Protein AF-A0AAD8ER32-F1 (afdb_monomer_lite)

Sequence (148 aa):
MAEGIVSYVDNDVSPAQLSLEFRVFLVSAQTGKHTQESRTLQFWFTSSTSDTENATVAQEFFRELVSPQDFPRDYVGFIKKVMKLLQHGFKGIRKVEVTLTQLEESQVPPPTRPYNFFFFSYGEANKKLQGHILSQKRKSENNGSSTR

Radius of gyration: 18.58 Å; chains: 1; bounding box: 39×63×42 Å

pLDDT: mean 73.71, std 20.93, range [35.03, 96.38]

Secondary structure (DSSP, 8-state):
-------------PPPSEEEEEEEEEE-TTT--EEEEEEEEEEEE-TTS-HHHHHHHHHHHHHHHT-GGG--SSHHHHHHHHHHHHHHT-TTEEEEEEEEEEPP--SSPPPSSTT---EE--STTHHHHHHHHHHHHHHHHHTS----

Foldseek 3Di:
DDDDPPDPPPPPPDFFPFKWKWKDWAQDPVPRAIWIKIKMKGFDFDPPDDLVRVVVLVVVLVCQLLPPVQHDNDDVSSVVSNVCCCVPPRVRTPDIDMDMGIDPRPPDDDPPDPRDIDTDGDDPSVVVVVVVVVVVVVVVVVVPPDDD

Structure (mmCIF, N/CA/C/O backbone):
data_AF-A0AAD8ER32-F1
#
_entry.id   AF-A0AAD8ER32-F1
#
loop_
_atom_site.group_PDB
_atom_site.id
_atom_site.type_symbol
_atom_site.label_atom_id
_atom_site.label_alt_id
_atom_site.label_comp_id
_atom_site.label_asym_id
_atom_site.label_entity_id
_atom_site.label_seq_id
_atom_site.pdbx_PDB_ins_code
_atom_site.Cartn_x
_atom_site.Cartn_y
_atom_site.Cartn_z
_atom_site.occupancy
_atom_site.B_iso_or_equiv
_atom_site.auth_seq_id
_atom_site.auth_comp_id
_atom_site.auth_asym_id
_atom_site.auth_atom_id
_atom_site.pdbx_PDB_model_num
ATOM 1 N N . MET A 1 1 ? 7.563 -28.988 22.911 1.00 43.41 1 MET A N 1
ATOM 2 C CA . MET A 1 1 ? 8.170 -28.801 21.578 1.00 43.41 1 MET A CA 1
ATOM 3 C C . MET A 1 1 ? 7.696 -27.448 21.083 1.00 43.41 1 MET A C 1
ATOM 5 O O . MET A 1 1 ? 6.492 -27.264 20.998 1.00 43.41 1 MET A O 1
ATOM 9 N N . ALA A 1 2 ? 8.594 -26.476 20.924 1.00 42.34 2 ALA A N 1
ATOM 10 C CA . ALA A 1 2 ? 8.244 -25.161 20.394 1.00 42.34 2 ALA A CA 1
ATOM 11 C C . ALA A 1 2 ? 8.316 -25.236 18.866 1.00 42.34 2 ALA A C 1
ATOM 13 O O . ALA A 1 2 ? 9.362 -25.604 18.332 1.00 42.34 2 ALA A O 1
ATOM 14 N N . GLU A 1 3 ? 7.212 -24.947 18.180 1.00 44.38 3 GLU A N 1
ATOM 15 C CA . GLU A 1 3 ? 7.235 -24.788 16.730 1.00 44.38 3 GLU A CA 1
ATOM 16 C C . GLU A 1 3 ? 8.048 -23.536 16.404 1.00 44.38 3 GLU A C 1
ATOM 18 O O . GLU A 1 3 ? 7.707 -22.423 16.807 1.00 44.38 3 GLU A O 1
ATOM 23 N N . GLY A 1 4 ? 9.189 -23.740 15.746 1.00 45.72 4 GLY A N 1
ATOM 24 C CA . GLY A 1 4 ? 10.018 -22.652 15.261 1.00 45.72 4 GLY A CA 1
ATOM 25 C C . GLY A 1 4 ? 9.227 -21.846 14.241 1.00 45.72 4 GLY A C 1
ATOM 26 O O . GLY A 1 4 ? 8.785 -22.385 13.229 1.00 45.72 4 GLY A O 1
ATOM 27 N N . ILE A 1 5 ? 9.058 -20.552 14.507 1.00 51.09 5 ILE A N 1
ATOM 28 C CA . ILE A 1 5 ? 8.581 -19.605 13.505 1.00 51.09 5 ILE A CA 1
ATOM 29 C C . ILE A 1 5 ? 9.615 -19.614 12.379 1.00 51.09 5 ILE A C 1
ATOM 31 O O . ILE A 1 5 ? 10.721 -19.100 12.537 1.00 51.09 5 ILE A O 1
ATOM 35 N N . VAL A 1 6 ? 9.275 -20.242 11.255 1.00 45.28 6 VAL A N 1
ATOM 36 C CA . VAL A 1 6 ? 10.074 -20.162 10.034 1.00 45.28 6 VAL A CA 1
ATOM 37 C C . VAL A 1 6 ? 9.856 -18.767 9.460 1.00 45.28 6 VAL A C 1
ATOM 39 O O . VAL A 1 6 ? 8.897 -18.522 8.729 1.00 45.28 6 VAL A O 1
ATOM 42 N N . SER A 1 7 ? 10.724 -17.825 9.820 1.00 52.62 7 SER A N 1
ATOM 43 C CA . SER A 1 7 ? 10.846 -16.582 9.072 1.00 52.62 7 SER A CA 1
ATOM 44 C C . SER A 1 7 ? 11.479 -16.918 7.722 1.00 52.62 7 SER A C 1
ATOM 46 O O . SER A 1 7 ? 12.648 -17.287 7.631 1.00 52.62 7 SER A O 1
ATOM 48 N N . TYR A 1 8 ? 10.696 -16.818 6.649 1.00 47.97 8 TYR A N 1
ATOM 49 C CA . TYR A 1 8 ? 11.251 -16.774 5.300 1.00 47.97 8 TYR A CA 1
ATOM 50 C C . TYR A 1 8 ? 11.986 -15.441 5.147 1.00 47.97 8 TYR A C 1
ATOM 52 O O . TYR A 1 8 ? 11.401 -14.428 4.769 1.00 47.97 8 TYR A O 1
ATOM 60 N N . VAL A 1 9 ? 13.268 -15.431 5.504 1.00 54.72 9 VAL A N 1
ATOM 61 C CA . VAL A 1 9 ? 14.184 -14.352 5.137 1.00 54.72 9 VAL A CA 1
ATOM 62 C C . VAL A 1 9 ? 14.448 -14.483 3.645 1.00 54.72 9 VAL A C 1
ATOM 64 O O . VAL A 1 9 ? 15.223 -15.323 3.190 1.00 54.72 9 VAL A O 1
ATOM 67 N N . ASP A 1 10 ? 13.725 -13.680 2.875 1.00 61.56 10 ASP A N 1
ATOM 68 C CA . ASP A 1 10 ? 14.050 -13.403 1.487 1.00 61.56 10 ASP A CA 1
ATOM 69 C C . ASP A 1 10 ? 15.497 -12.885 1.434 1.00 61.56 10 ASP A C 1
ATOM 71 O O . ASP A 1 10 ? 15.809 -11.844 2.007 1.00 61.56 10 ASP A O 1
ATOM 75 N N . ASN A 1 11 ? 16.399 -13.647 0.806 1.00 58.72 11 ASN A N 1
ATOM 76 C CA . ASN A 1 11 ? 17.830 -13.319 0.712 1.00 58.72 11 ASN A CA 1
ATOM 77 C C . ASN A 1 11 ? 18.105 -12.153 -0.261 1.00 58.72 11 ASN A C 1
ATOM 79 O O . ASN A 1 11 ? 19.262 -11.856 -0.558 1.00 58.72 11 ASN A O 1
ATOM 83 N N . ASP A 1 12 ? 17.064 -11.498 -0.781 1.00 65.94 12 ASP A N 1
ATOM 84 C CA . ASP A 1 12 ? 17.186 -10.262 -1.539 1.00 65.94 12 ASP A CA 1
ATOM 85 C C . ASP A 1 12 ? 17.545 -9.109 -0.587 1.00 65.94 12 ASP A C 1
ATOM 87 O O . ASP A 1 12 ? 16.690 -8.419 -0.036 1.00 65.94 12 ASP A O 1
ATOM 91 N N . VAL A 1 13 ? 18.851 -8.922 -0.381 1.00 75.25 13 VAL A N 1
ATOM 92 C CA . VAL A 1 13 ? 19.430 -7.857 0.458 1.00 75.25 13 VAL A CA 1
ATOM 93 C C . VAL A 1 13 ? 19.336 -6.479 -0.223 1.00 75.25 13 VAL A C 1
ATOM 95 O O . VAL A 1 13 ? 19.842 -5.488 0.304 1.00 75.25 13 VAL A O 1
ATOM 98 N N . SER A 1 14 ? 18.735 -6.381 -1.417 1.00 86.06 14 SER A N 1
ATOM 99 C CA . SER A 1 14 ? 18.610 -5.093 -2.098 1.00 86.06 14 SER A CA 1
ATOM 100 C C . SER A 1 14 ? 17.652 -4.166 -1.336 1.00 86.06 14 SER A C 1
ATOM 102 O O . SER A 1 14 ? 16.608 -4.610 -0.851 1.00 86.06 14 SER A O 1
ATOM 104 N N . PRO A 1 15 ? 17.978 -2.867 -1.200 1.00 89.25 15 PRO A N 1
ATOM 105 C CA . PRO A 1 15 ? 17.070 -1.920 -0.571 1.00 89.25 15 PRO A CA 1
ATOM 106 C C . PRO A 1 15 ? 15.801 -1.765 -1.413 1.00 89.25 15 PRO A C 1
ATOM 108 O O . PRO A 1 15 ? 15.846 -1.834 -2.645 1.00 89.25 15 PRO A O 1
ATOM 111 N N . ALA A 1 16 ? 14.677 -1.499 -0.748 1.00 92.88 16 ALA A N 1
ATOM 112 C CA . ALA A 1 16 ? 13.454 -1.108 -1.433 1.00 92.88 16 ALA A CA 1
ATOM 113 C C . ALA A 1 16 ? 13.719 0.106 -2.333 1.00 92.88 16 ALA A C 1
ATOM 115 O O . ALA A 1 16 ? 14.349 1.081 -1.919 1.00 92.88 16 ALA A O 1
ATOM 116 N N . GLN A 1 17 ? 13.213 0.059 -3.561 1.00 92.81 17 GLN A N 1
ATOM 117 C CA . GLN A 1 17 ? 13.394 1.132 -4.540 1.00 92.81 17 GLN A CA 1
ATOM 118 C C . GLN A 1 17 ? 12.412 2.286 -4.306 1.00 92.81 17 GLN A C 1
ATOM 120 O O . GLN A 1 17 ? 12.691 3.426 -4.672 1.00 92.81 17 GLN A O 1
ATOM 125 N N . LEU A 1 18 ? 11.257 2.002 -3.697 1.00 92.81 18 LEU A N 1
ATOM 126 C CA . LEU A 1 18 ? 10.240 2.997 -3.367 1.00 92.81 18 LEU A CA 1
ATOM 127 C C . LEU A 1 18 ? 9.543 2.627 -2.054 1.00 92.81 18 LEU A C 1
ATOM 129 O O . LEU A 1 18 ? 9.339 1.450 -1.770 1.00 92.81 18 LEU A O 1
ATOM 133 N N . SER A 1 19 ? 9.168 3.634 -1.264 1.00 93.88 19 SER A N 1
ATOM 134 C CA . SER A 1 19 ? 8.404 3.471 -0.024 1.00 93.88 19 SER A CA 1
ATOM 135 C C . SER A 1 19 ? 7.197 4.410 -0.007 1.00 93.88 19 SER A C 1
ATOM 137 O O . SER A 1 19 ? 7.303 5.575 -0.399 1.00 93.88 19 SER A O 1
ATOM 139 N N . LEU A 1 20 ? 6.047 3.911 0.442 1.00 92.06 20 LEU A N 1
ATOM 140 C CA . LEU A 1 20 ? 4.832 4.685 0.692 1.00 92.06 20 LEU A CA 1
ATOM 141 C C . LEU A 1 20 ? 4.365 4.437 2.120 1.00 92.06 20 LEU A C 1
ATOM 143 O O . LEU A 1 20 ? 4.270 3.291 2.544 1.00 92.06 20 LEU A O 1
ATOM 147 N N . GLU A 1 21 ? 4.009 5.496 2.837 1.00 91.44 21 GLU A N 1
ATOM 148 C CA . GLU A 1 21 ? 3.402 5.396 4.159 1.00 91.44 21 GLU A CA 1
ATOM 149 C C . GLU A 1 21 ? 2.035 6.089 4.168 1.00 91.44 21 GLU A C 1
ATOM 151 O O . GLU A 1 21 ? 1.798 7.112 3.516 1.00 91.44 21 GLU A O 1
ATOM 156 N N . PHE A 1 22 ? 1.089 5.505 4.892 1.00 89.56 22 PHE A N 1
ATOM 157 C CA . PHE A 1 22 ? -0.213 6.109 5.120 1.00 89.56 22 PHE A CA 1
ATOM 158 C C . PHE A 1 22 ? -0.774 5.682 6.467 1.00 89.56 22 PHE A C 1
ATOM 160 O O . PHE A 1 22 ? -0.406 4.643 7.013 1.00 89.56 22 PHE A O 1
ATOM 167 N N . ARG A 1 23 ? -1.686 6.493 7.005 1.00 89.06 23 ARG A N 1
ATOM 168 C CA . ARG A 1 23 ? -2.313 6.226 8.299 1.00 89.06 23 ARG A CA 1
ATOM 169 C C . ARG A 1 23 ? -3.768 5.833 8.144 1.00 89.06 23 ARG A C 1
ATOM 171 O O . ARG A 1 23 ? -4.480 6.367 7.292 1.00 89.06 23 ARG A O 1
ATOM 178 N N . VAL A 1 24 ? -4.207 4.934 9.013 1.00 86.00 24 VAL A N 1
ATOM 179 C CA . VAL A 1 24 ? -5.603 4.519 9.139 1.00 86.00 24 VAL A CA 1
ATOM 180 C C . VAL A 1 24 ? -6.069 4.646 10.582 1.00 86.00 24 VAL A C 1
ATOM 182 O O . VAL A 1 24 ? -5.266 4.629 11.514 1.00 86.00 24 VAL A O 1
ATOM 185 N N . PHE A 1 25 ? -7.382 4.770 10.758 1.00 84.56 25 PHE A N 1
ATOM 186 C CA . PHE A 1 25 ? -8.027 4.696 12.062 1.00 84.56 25 PHE A CA 1
ATOM 187 C C . PHE A 1 25 ? -8.704 3.336 12.189 1.00 84.56 25 PHE A C 1
ATOM 189 O O . PHE A 1 25 ? -9.535 2.973 11.356 1.00 84.56 25 PHE A O 1
ATOM 196 N N . LEU A 1 26 ? -8.357 2.595 13.232 1.00 81.81 26 LEU A N 1
ATOM 197 C CA . LEU A 1 26 ? -8.993 1.335 13.582 1.00 81.81 26 LEU A CA 1
ATOM 198 C C . LEU A 1 26 ? -10.014 1.593 14.683 1.00 81.81 26 LEU A C 1
ATOM 200 O O . LEU A 1 26 ? -9.743 2.334 15.628 1.00 81.81 26 LEU A O 1
ATOM 204 N N . VAL A 1 27 ? -11.179 0.964 14.562 1.00 81.25 27 VAL A N 1
ATOM 205 C CA . VAL A 1 27 ? -12.218 0.982 15.593 1.00 81.25 27 VAL A CA 1
ATOM 206 C C . VAL A 1 27 ? -12.302 -0.413 16.182 1.00 81.25 27 VAL A C 1
ATOM 208 O O . VAL A 1 27 ? -12.582 -1.377 15.469 1.00 81.25 27 VAL A O 1
ATOM 211 N N . SER A 1 28 ? -12.054 -0.532 17.482 1.00 74.12 28 SER A N 1
ATOM 212 C CA . SER A 1 28 ? -12.239 -1.799 18.183 1.00 74.12 28 SER A CA 1
ATOM 213 C C . SER A 1 28 ? -13.717 -2.183 18.177 1.00 74.12 28 SER A C 1
ATOM 215 O O . SER A 1 28 ? -14.550 -1.454 18.712 1.00 74.12 28 SER A O 1
ATOM 217 N N . ALA A 1 29 ? -14.049 -3.353 17.631 1.00 74.69 29 ALA A N 1
ATOM 218 C CA . ALA A 1 29 ? -15.419 -3.868 17.664 1.00 74.69 29 ALA A CA 1
ATOM 219 C C . ALA A 1 29 ? -15.906 -4.173 19.095 1.00 74.69 29 ALA A C 1
ATOM 221 O O . ALA A 1 29 ? -17.104 -4.146 19.351 1.00 74.69 29 ALA A O 1
ATOM 222 N N . GLN A 1 30 ? -14.983 -4.454 20.024 1.00 77.75 30 GLN A N 1
ATOM 223 C CA . GLN A 1 30 ? -15.309 -4.802 21.411 1.00 77.75 30 GLN A CA 1
ATOM 224 C C . GLN A 1 30 ? -15.490 -3.568 22.299 1.00 77.75 30 GLN A C 1
ATOM 226 O O . GLN A 1 30 ? -16.336 -3.566 23.185 1.00 77.75 30 GLN A O 1
ATOM 231 N N . THR A 1 31 ? -14.677 -2.529 22.085 1.00 78.38 31 THR A N 1
ATOM 232 C CA . THR A 1 31 ? -14.604 -1.369 22.993 1.00 78.38 31 THR A CA 1
ATOM 233 C C . THR A 1 31 ? -15.038 -0.056 22.351 1.00 78.38 31 THR A C 1
ATOM 235 O O . THR A 1 31 ? -15.141 0.946 23.050 1.00 78.38 31 THR A O 1
ATOM 238 N N . GLY A 1 32 ? -15.232 -0.014 21.030 1.00 74.25 32 GLY A N 1
ATOM 239 C CA . GLY A 1 32 ? -15.489 1.217 20.276 1.00 74.25 32 GLY A CA 1
ATOM 240 C C . GLY A 1 32 ? -14.307 2.193 20.244 1.00 74.25 32 GLY A C 1
ATOM 241 O O . GLY A 1 32 ? -14.408 3.256 19.639 1.00 74.25 32 GLY A O 1
ATOM 242 N N . LYS A 1 33 ? -13.179 1.855 20.885 1.00 76.44 33 LYS A N 1
ATOM 243 C CA . LYS A 1 33 ? -12.002 2.722 20.957 1.00 76.44 33 LYS A CA 1
ATOM 244 C C . LYS A 1 33 ? -11.360 2.892 19.587 1.00 76.44 33 LYS A C 1
ATOM 246 O O . LYS A 1 33 ? -11.214 1.924 18.835 1.00 76.44 33 LYS A O 1
ATOM 251 N N . HIS A 1 34 ? -10.937 4.121 19.315 1.00 77.12 34 HIS A N 1
ATOM 252 C CA . HIS A 1 34 ? -10.206 4.486 18.113 1.00 77.12 34 HIS A CA 1
ATOM 253 C C . HIS A 1 34 ? -8.702 4.391 18.367 1.00 77.12 34 HIS A C 1
ATOM 255 O O . HIS A 1 34 ? -8.193 4.962 19.326 1.00 77.12 34 HIS A O 1
ATOM 261 N N . THR A 1 35 ? -7.984 3.708 17.484 1.00 82.12 35 THR A N 1
ATOM 262 C CA . THR A 1 35 ? -6.515 3.684 17.472 1.00 82.12 35 THR A CA 1
ATOM 263 C C . THR A 1 35 ? -6.018 4.097 16.096 1.00 82.12 35 THR A C 1
ATOM 265 O O . THR A 1 35 ? -6.716 3.904 15.098 1.00 82.12 35 THR A O 1
ATOM 268 N N . GLN A 1 36 ? -4.846 4.723 16.033 1.00 85.56 36 GLN A N 1
ATOM 269 C CA . GLN A 1 36 ? -4.197 5.009 14.758 1.00 85.56 36 GLN A CA 1
ATOM 270 C C . GLN A 1 36 ? -3.235 3.878 14.415 1.00 85.56 36 GLN A C 1
ATOM 272 O O . GLN A 1 36 ? -2.638 3.263 15.292 1.00 85.56 36 GLN A O 1
ATOM 277 N N . GLU A 1 37 ? -3.056 3.628 13.130 1.00 89.25 37 GLU A N 1
ATOM 278 C CA . GLU A 1 37 ? -2.066 2.688 12.627 1.00 89.25 37 GLU A CA 1
ATOM 279 C C . GLU A 1 37 ? -1.351 3.307 11.432 1.00 89.25 37 GLU A C 1
ATOM 281 O O . GLU A 1 37 ? -1.994 3.847 10.527 1.00 89.25 37 GLU A O 1
ATOM 286 N N . SER A 1 38 ? -0.023 3.223 11.437 1.00 91.56 38 SER A N 1
ATOM 287 C CA . SER A 1 38 ? 0.808 3.507 10.274 1.00 91.56 38 SER A CA 1
ATOM 288 C C . SER A 1 38 ? 0.980 2.240 9.447 1.00 91.56 38 SER A C 1
ATOM 290 O O . SER A 1 38 ? 1.257 1.167 9.987 1.00 91.56 38 SER A O 1
ATOM 292 N N . ARG A 1 39 ? 0.818 2.366 8.133 1.00 94.38 39 ARG A N 1
ATOM 293 C CA . ARG A 1 39 ? 1.051 1.297 7.168 1.00 94.38 39 ARG A CA 1
ATOM 294 C C . ARG A 1 39 ? 2.112 1.742 6.184 1.00 94.38 39 ARG A C 1
ATOM 296 O O . ARG A 1 39 ? 1.916 2.733 5.481 1.00 94.38 39 ARG A O 1
ATOM 303 N N . THR A 1 40 ? 3.190 0.977 6.098 1.00 95.75 40 THR A N 1
ATOM 304 C CA . THR A 1 40 ? 4.289 1.218 5.165 1.00 95.75 40 THR A CA 1
ATOM 305 C C . THR A 1 40 ? 4.302 0.126 4.103 1.00 95.75 40 THR A C 1
ATOM 307 O O . THR A 1 40 ? 4.232 -1.060 4.420 1.00 95.75 40 THR A O 1
ATOM 310 N N . LEU A 1 41 ? 4.379 0.538 2.840 1.00 96.38 41 LEU A N 1
ATOM 311 C CA . LEU A 1 41 ? 4.534 -0.314 1.670 1.00 96.38 41 LEU A CA 1
ATOM 312 C C . LEU A 1 41 ? 5.895 -0.030 1.053 1.00 96.38 41 LEU A C 1
ATOM 314 O O . LEU A 1 41 ? 6.148 1.088 0.604 1.00 96.38 41 LEU A O 1
ATOM 318 N N . GLN A 1 42 ? 6.750 -1.037 1.005 1.00 96.31 42 GLN A N 1
ATOM 319 C CA . GLN A 1 42 ? 8.041 -0.955 0.338 1.00 96.31 42 GLN A CA 1
ATOM 320 C C . GLN A 1 42 ? 8.013 -1.792 -0.933 1.00 96.31 42 GLN A C 1
ATOM 322 O O . GLN A 1 42 ? 7.522 -2.917 -0.918 1.00 96.31 42 GLN A O 1
ATOM 327 N N . PHE A 1 43 ? 8.519 -1.239 -2.031 1.00 95.19 43 PHE A N 1
ATOM 328 C CA . PHE A 1 43 ? 8.422 -1.827 -3.360 1.00 95.19 43 PHE A CA 1
ATOM 329 C C . PHE A 1 43 ? 9.799 -2.161 -3.920 1.00 95.19 43 PHE A C 1
ATOM 331 O O . PHE A 1 43 ? 10.714 -1.332 -3.914 1.00 95.19 43 PHE A O 1
ATOM 338 N N . TRP A 1 44 ? 9.890 -3.355 -4.494 1.00 95.19 44 TRP A N 1
ATOM 339 C CA . TRP A 1 44 ? 10.972 -3.776 -5.368 1.00 95.19 44 TRP A CA 1
ATOM 340 C C . TRP A 1 44 ? 10.377 -4.091 -6.732 1.00 95.19 44 TRP A C 1
ATOM 342 O O . TRP A 1 44 ? 9.398 -4.834 -6.841 1.00 95.19 44 TRP A O 1
ATOM 352 N N . PHE A 1 45 ? 10.977 -3.541 -7.774 1.00 93.44 45 PHE A N 1
ATOM 353 C CA . PHE A 1 45 ? 10.523 -3.655 -9.149 1.00 93.44 45 PHE A CA 1
ATOM 354 C C . PHE A 1 45 ? 11.426 -4.587 -9.946 1.00 93.44 45 PHE A C 1
ATOM 356 O O . PHE A 1 45 ? 12.554 -4.905 -9.565 1.00 93.44 45 PHE A O 1
ATOM 363 N N . THR A 1 46 ? 10.920 -5.058 -11.075 1.00 90.50 46 THR A N 1
ATOM 364 C CA . THR A 1 46 ? 11.725 -5.785 -12.059 1.00 90.50 46 THR A CA 1
ATOM 365 C C . THR A 1 46 ? 12.826 -4.886 -12.634 1.00 90.50 46 THR A C 1
ATOM 367 O O . THR A 1 46 ? 12.628 -3.687 -12.778 1.00 90.50 46 THR A O 1
ATOM 370 N N . SER A 1 47 ? 13.977 -5.441 -13.022 1.00 82.12 47 SER A N 1
ATOM 371 C CA . SER A 1 47 ? 15.093 -4.664 -13.599 1.00 82.12 47 SER A CA 1
ATOM 372 C C . SER A 1 47 ? 14.788 -4.033 -14.966 1.00 82.12 47 SER A C 1
ATOM 374 O O . SER A 1 47 ? 15.575 -3.234 -15.464 1.00 82.12 47 SER A O 1
ATOM 376 N N . SER A 1 48 ? 13.660 -4.388 -15.582 1.00 80.50 48 SER A N 1
ATOM 377 C CA . SER A 1 48 ? 13.221 -3.907 -16.892 1.00 80.50 48 SER A CA 1
ATOM 378 C C . SER A 1 48 ? 12.459 -2.579 -16.865 1.00 80.50 48 SER A C 1
ATOM 380 O O . SER A 1 48 ? 12.056 -2.116 -17.927 1.00 80.50 48 SER A O 1
ATOM 382 N N . THR A 1 49 ? 12.213 -1.989 -15.693 1.00 82.88 49 THR A N 1
ATOM 383 C CA . THR A 1 49 ? 11.404 -0.770 -15.551 1.00 82.88 49 THR A CA 1
ATOM 384 C C . THR A 1 49 ? 12.244 0.422 -15.097 1.00 82.88 49 THR A C 1
ATOM 386 O O . THR A 1 49 ? 13.082 0.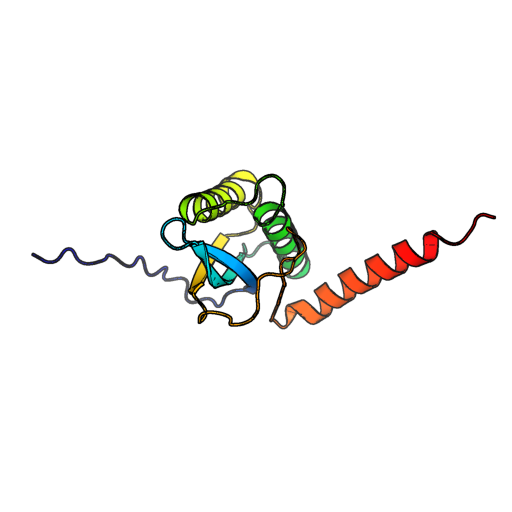322 -14.199 1.00 82.88 49 THR A O 1
ATOM 389 N N . SER A 1 50 ? 12.007 1.576 -15.717 1.00 88.69 50 SER A N 1
ATOM 390 C CA . SER A 1 50 ? 12.629 2.847 -15.338 1.00 88.69 50 SER A CA 1
ATOM 391 C C . SER A 1 50 ? 12.055 3.395 -14.028 1.00 88.69 50 SER A C 1
ATOM 393 O O . SER A 1 50 ? 10.925 3.090 -13.648 1.00 88.69 50 SER A O 1
ATOM 395 N N . ASP A 1 51 ? 12.785 4.292 -13.360 1.00 85.94 51 ASP A N 1
ATOM 396 C CA . ASP A 1 51 ? 12.315 4.939 -12.123 1.00 85.94 51 ASP A CA 1
ATOM 397 C C . ASP A 1 51 ? 10.973 5.668 -12.287 1.00 85.94 51 ASP A C 1
ATOM 399 O O . ASP A 1 51 ? 10.168 5.716 -11.357 1.00 85.94 51 ASP A O 1
ATOM 403 N N . THR A 1 52 ? 10.717 6.236 -13.471 1.00 87.94 52 THR A N 1
ATOM 404 C CA . THR A 1 52 ? 9.455 6.943 -13.743 1.00 87.94 52 THR A CA 1
ATOM 405 C C . THR A 1 52 ? 8.297 5.956 -13.841 1.00 87.94 52 THR A C 1
ATOM 407 O O . THR A 1 52 ? 7.256 6.178 -13.228 1.00 87.94 52 THR A O 1
ATOM 410 N N . GLU A 1 53 ? 8.495 4.837 -14.540 1.00 89.44 53 GLU A N 1
ATOM 411 C CA . GLU A 1 53 ? 7.499 3.765 -14.625 1.00 89.44 53 GLU A CA 1
ATOM 412 C C . GLU A 1 53 ? 7.255 3.130 -13.255 1.00 89.44 53 GLU A C 1
ATOM 414 O O . GLU A 1 53 ? 6.105 2.931 -12.877 1.00 89.44 53 GLU A O 1
ATOM 419 N N . ASN A 1 54 ? 8.310 2.897 -12.468 1.00 91.06 54 ASN A N 1
ATOM 420 C CA . ASN A 1 54 ? 8.212 2.376 -11.102 1.00 91.06 54 ASN A CA 1
ATOM 421 C C . ASN A 1 54 ? 7.340 3.270 -10.213 1.00 91.06 54 ASN A C 1
ATOM 423 O O . ASN A 1 54 ? 6.473 2.778 -9.488 1.00 91.06 54 ASN A O 1
ATOM 427 N N . ALA A 1 55 ? 7.529 4.589 -10.296 1.00 89.19 55 ALA A N 1
ATOM 428 C CA . ALA A 1 55 ? 6.720 5.545 -9.550 1.00 89.19 55 ALA A CA 1
ATOM 429 C C . ALA A 1 55 ? 5.247 5.530 -9.995 1.00 89.19 55 ALA A C 1
ATOM 431 O O . ALA A 1 55 ? 4.358 5.515 -9.142 1.00 89.19 55 ALA A O 1
ATOM 432 N N . THR A 1 56 ? 4.980 5.488 -11.305 1.00 90.12 56 THR A N 1
ATOM 433 C CA . THR A 1 56 ? 3.614 5.391 -11.848 1.00 90.12 56 THR A CA 1
ATOM 434 C C . THR A 1 56 ? 2.926 4.106 -11.394 1.00 90.12 56 THR A C 1
ATOM 436 O O . THR A 1 56 ? 1.823 4.157 -10.854 1.00 90.12 56 THR A O 1
ATOM 439 N N . VAL A 1 57 ? 3.607 2.967 -11.523 1.00 93.00 57 VAL A N 1
ATOM 440 C CA . VAL A 1 57 ? 3.119 1.647 -11.105 1.00 93.00 57 VAL A CA 1
ATOM 441 C C . VAL A 1 57 ? 2.803 1.626 -9.608 1.00 93.00 57 VAL A C 1
ATOM 443 O O . VAL A 1 57 ? 1.728 1.175 -9.217 1.00 93.00 57 VAL A O 1
ATOM 446 N N . ALA A 1 58 ? 3.687 2.156 -8.756 1.00 92.56 58 ALA A N 1
ATOM 447 C CA . ALA A 1 58 ? 3.437 2.243 -7.316 1.00 92.56 58 ALA A CA 1
ATOM 448 C C . ALA A 1 58 ? 2.239 3.137 -6.977 1.00 92.56 58 ALA A C 1
ATOM 450 O O . ALA A 1 58 ? 1.448 2.811 -6.090 1.00 92.56 58 ALA A O 1
ATOM 451 N N . GLN A 1 59 ? 2.095 4.264 -7.678 1.00 91.44 59 GLN A N 1
ATOM 452 C CA . GLN A 1 59 ? 0.985 5.187 -7.473 1.00 91.44 59 GLN A CA 1
ATOM 453 C C . GLN A 1 59 ? -0.351 4.549 -7.869 1.00 91.44 59 GLN A C 1
ATOM 455 O O . GLN A 1 59 ? -1.333 4.682 -7.138 1.00 91.44 59 GLN A O 1
ATOM 460 N N . GLU A 1 60 ? -0.401 3.858 -9.006 1.00 92.75 60 GLU A N 1
ATOM 461 C CA . GLU A 1 60 ? -1.594 3.149 -9.468 1.00 92.75 60 GLU A CA 1
ATOM 462 C C . GLU A 1 60 ? -1.958 1.995 -8.534 1.00 92.75 60 GLU A C 1
ATOM 464 O O . GLU A 1 60 ? -3.113 1.904 -8.114 1.00 92.75 60 GLU A O 1
ATOM 469 N N . PHE A 1 61 ? -0.966 1.199 -8.121 1.00 95.25 61 PHE A N 1
ATOM 470 C CA . PHE A 1 61 ? -1.134 0.147 -7.121 1.00 95.25 61 PHE A CA 1
ATOM 471 C C . PHE A 1 61 ? -1.743 0.706 -5.837 1.00 95.25 61 PHE A C 1
ATOM 473 O O . PHE A 1 61 ? -2.738 0.190 -5.326 1.00 95.25 61 PHE A O 1
ATOM 480 N N . PHE A 1 62 ? -1.169 1.795 -5.324 1.00 94.00 62 PHE A N 1
ATOM 481 C CA . PHE A 1 62 ? -1.638 2.418 -4.099 1.00 94.00 62 PHE A CA 1
ATOM 482 C C . PHE A 1 62 ? -3.056 2.971 -4.245 1.00 94.00 62 PHE A C 1
ATOM 484 O O . PHE A 1 62 ? -3.895 2.720 -3.382 1.00 94.00 62 PHE A O 1
ATOM 491 N N . ARG A 1 63 ? -3.348 3.667 -5.352 1.00 92.38 63 ARG A N 1
ATOM 492 C CA . ARG A 1 63 ? -4.676 4.217 -5.664 1.00 92.38 63 ARG A CA 1
ATOM 493 C C . ARG A 1 63 ? -5.752 3.132 -5.653 1.00 92.38 63 ARG A C 1
ATOM 495 O O . ARG A 1 63 ? -6.828 3.360 -5.106 1.00 92.38 63 ARG A O 1
ATOM 502 N N . GLU A 1 64 ? -5.473 1.969 -6.236 1.00 93.62 64 GLU A N 1
ATOM 503 C CA . GLU A 1 64 ? -6.409 0.840 -6.233 1.00 93.62 64 GLU A CA 1
ATOM 504 C C . GLU A 1 64 ? -6.513 0.178 -4.859 1.00 93.62 64 GLU A C 1
ATOM 506 O O . GLU A 1 64 ? -7.616 -0.111 -4.391 1.00 93.62 64 GLU A O 1
ATOM 511 N N . LEU A 1 65 ? -5.391 0.003 -4.158 1.00 94.44 65 LEU A N 1
ATOM 512 C CA . LEU A 1 65 ? -5.373 -0.559 -2.810 1.00 94.44 65 LEU A CA 1
ATOM 513 C C . LEU A 1 65 ? -6.260 0.245 -1.850 1.00 94.44 65 LEU A C 1
ATOM 515 O O . LEU A 1 65 ? -7.058 -0.346 -1.116 1.00 94.44 65 LEU A O 1
ATOM 519 N N . VAL A 1 66 ? -6.168 1.577 -1.896 1.00 91.19 66 VAL A N 1
ATOM 520 C CA . VAL A 1 66 ? -6.883 2.488 -0.986 1.00 91.19 66 VAL A CA 1
ATOM 521 C C . VAL A 1 66 ? -8.202 3.031 -1.543 1.00 91.19 66 VAL A C 1
ATOM 523 O O . VAL A 1 66 ? -8.785 3.941 -0.955 1.00 91.19 66 VAL A O 1
ATOM 526 N N . SER A 1 67 ? -8.693 2.482 -2.660 1.00 89.50 67 SER A N 1
ATOM 527 C CA . SER A 1 67 ? -9.966 2.898 -3.257 1.00 89.50 67 SER A CA 1
ATOM 528 C C . SER A 1 67 ? -11.112 2.834 -2.224 1.00 89.50 67 SER A C 1
ATOM 530 O O . SER A 1 67 ? -11.331 1.780 -1.623 1.00 89.50 67 SER A O 1
ATOM 532 N N . PRO A 1 68 ? -11.869 3.933 -2.003 1.00 83.38 68 PRO A N 1
ATOM 533 C CA . PRO A 1 68 ? -12.898 3.990 -0.961 1.00 83.38 68 PRO A CA 1
ATOM 534 C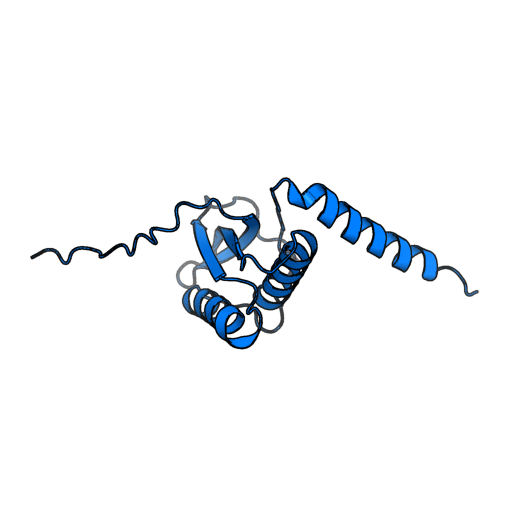 C . PRO A 1 68 ? -14.060 3.010 -1.142 1.00 83.38 68 PRO A C 1
ATOM 536 O O . PRO A 1 68 ? -14.688 2.628 -0.155 1.00 83.38 68 PRO A O 1
ATOM 539 N N . GLN A 1 69 ? -14.373 2.625 -2.385 1.00 85.75 69 GLN A N 1
ATOM 540 C CA . GLN A 1 69 ? -15.513 1.749 -2.687 1.00 85.75 69 GLN A CA 1
ATOM 541 C C . GLN A 1 69 ? -15.305 0.327 -2.158 1.00 85.75 69 GLN A C 1
ATOM 543 O O . GLN A 1 69 ? -16.260 -0.349 -1.784 1.00 85.75 69 GLN A O 1
ATOM 548 N N . ASP A 1 70 ? -14.053 -0.114 -2.108 1.00 86.88 70 ASP A N 1
ATOM 549 C CA . ASP A 1 70 ? -13.653 -1.485 -1.816 1.00 86.88 70 ASP A CA 1
ATOM 550 C C . ASP A 1 70 ? -12.459 -1.520 -0.847 1.00 86.88 70 ASP A C 1
ATOM 552 O O . ASP A 1 70 ? -11.616 -2.424 -0.893 1.00 86.88 70 ASP A O 1
ATOM 556 N N . PHE A 1 71 ? -12.351 -0.512 0.026 1.00 89.81 71 PHE A N 1
ATOM 557 C CA . PHE A 1 71 ? -11.291 -0.462 1.024 1.00 89.81 71 PHE A CA 1
ATOM 558 C C . PHE A 1 71 ? -11.496 -1.559 2.083 1.00 89.81 71 PHE A C 1
ATOM 560 O O . PHE A 1 71 ? -12.570 -1.627 2.695 1.00 89.81 71 PHE A O 1
ATOM 567 N N . PRO A 1 72 ? -10.491 -2.415 2.341 1.00 90.38 72 PRO A N 1
ATOM 568 C CA . PRO A 1 72 ? -10.624 -3.492 3.312 1.00 90.38 72 PRO A CA 1
ATOM 569 C C . PRO A 1 72 ? -10.806 -2.985 4.745 1.00 90.38 72 PRO A C 1
ATOM 571 O O . PRO A 1 72 ? -10.060 -2.126 5.211 1.00 90.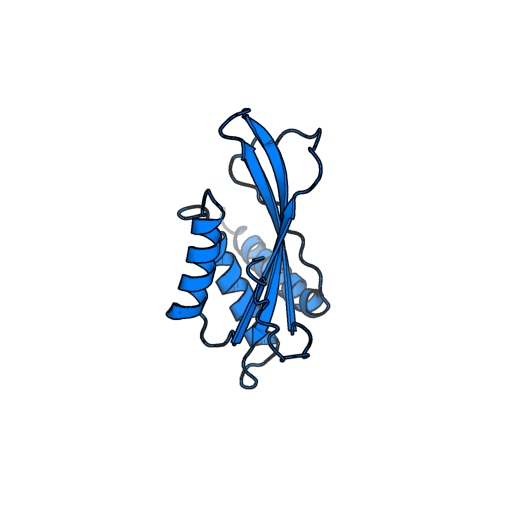38 72 PRO A O 1
ATOM 574 N N . ARG A 1 73 ? -11.781 -3.558 5.459 1.00 88.12 73 ARG A N 1
ATOM 575 C CA . ARG A 1 73 ? -12.131 -3.164 6.837 1.00 88.12 73 ARG A CA 1
ATOM 576 C C . ARG A 1 73 ? -11.362 -3.923 7.919 1.00 88.12 73 ARG A C 1
ATOM 578 O O . ARG A 1 73 ? -11.489 -3.599 9.093 1.00 88.12 73 ARG A O 1
ATOM 585 N N . ASP A 1 74 ? -10.578 -4.919 7.526 1.00 88.69 74 ASP A N 1
ATOM 586 C CA . ASP A 1 74 ? -9.791 -5.769 8.412 1.00 88.69 74 ASP A CA 1
ATOM 587 C C . ASP A 1 74 ? -8.430 -6.107 7.778 1.00 88.69 74 ASP A C 1
ATOM 589 O O . ASP A 1 74 ? -8.202 -5.885 6.581 1.00 88.69 74 ASP A O 1
ATOM 593 N N . TYR A 1 75 ? -7.509 -6.638 8.585 1.00 92.12 75 TYR A N 1
ATOM 594 C CA . TYR A 1 75 ? -6.157 -6.977 8.138 1.00 92.12 75 TYR A CA 1
ATOM 595 C C . TYR A 1 75 ? -6.127 -8.066 7.069 1.00 92.12 75 TYR A C 1
ATOM 597 O O . TYR A 1 75 ? -5.363 -7.965 6.111 1.00 92.12 75 TYR A O 1
ATOM 605 N N . VAL A 1 76 ? -6.971 -9.091 7.190 1.00 94.50 76 VAL A N 1
ATOM 606 C CA . VAL A 1 76 ? -6.997 -10.210 6.241 1.00 94.50 76 VAL A CA 1
ATOM 607 C C . VAL A 1 76 ? -7.454 -9.715 4.873 1.00 94.50 76 VAL A C 1
ATOM 609 O O . VAL A 1 76 ? -6.849 -10.058 3.860 1.00 94.50 76 VAL A O 1
ATOM 612 N N . GLY A 1 77 ? -8.486 -8.876 4.826 1.00 95.00 77 GLY A N 1
ATOM 613 C CA . GLY A 1 77 ? -8.952 -8.204 3.623 1.00 95.00 77 GLY A CA 1
ATOM 614 C C . GLY A 1 77 ? -7.881 -7.297 3.022 1.00 95.00 77 GLY A C 1
ATOM 615 O O . GLY A 1 77 ? -7.712 -7.293 1.804 1.00 95.00 77 GLY A O 1
ATOM 616 N N . PHE A 1 78 ? -7.129 -6.572 3.857 1.00 95.06 78 PHE A N 1
ATOM 617 C CA . PHE A 1 78 ? -6.039 -5.710 3.400 1.00 95.06 78 PHE A CA 1
ATOM 618 C C . PHE A 1 78 ? -4.933 -6.512 2.711 1.00 95.06 78 PHE A C 1
ATOM 620 O O . PHE A 1 78 ? -4.626 -6.254 1.547 1.00 95.06 78 PHE A O 1
ATOM 627 N N . ILE A 1 79 ? -4.416 -7.550 3.373 1.00 96.38 79 ILE A N 1
ATOM 628 C CA . ILE A 1 79 ? -3.381 -8.423 2.806 1.00 96.38 79 ILE A CA 1
ATOM 629 C C . ILE A 1 79 ? -3.909 -9.170 1.573 1.00 96.38 79 ILE A C 1
ATOM 631 O O . ILE A 1 79 ? -3.222 -9.239 0.557 1.00 96.38 79 ILE A O 1
ATOM 635 N N . LYS A 1 80 ? -5.163 -9.649 1.587 1.00 96.06 80 LYS A N 1
ATOM 636 C CA . LYS A 1 80 ? -5.805 -10.253 0.404 1.00 96.06 80 LYS A CA 1
ATOM 637 C C . LYS A 1 80 ? -5.862 -9.293 -0.778 1.00 96.06 80 LYS A C 1
ATOM 639 O O . LYS A 1 80 ? -5.620 -9.724 -1.902 1.00 96.06 80 LYS A O 1
ATOM 644 N N . LYS A 1 81 ? -6.182 -8.016 -0.554 1.00 95.75 81 LYS A N 1
ATOM 645 C CA . LYS A 1 81 ? -6.224 -7.017 -1.628 1.00 95.75 81 LYS A CA 1
ATOM 646 C C . LYS A 1 81 ? -4.826 -6.744 -2.184 1.00 95.75 81 LYS A C 1
ATOM 648 O O . LYS A 1 81 ? -4.669 -6.794 -3.398 1.00 95.75 81 LYS A O 1
ATOM 653 N N . VAL A 1 82 ? -3.816 -6.574 -1.324 1.00 96.12 82 VAL A N 1
ATOM 654 C CA . VAL A 1 82 ? -2.398 -6.472 -1.734 1.00 96.12 82 VAL A CA 1
ATOM 655 C C . VAL A 1 82 ? -2.001 -7.660 -2.617 1.00 96.12 82 VAL A C 1
ATOM 657 O O . VAL A 1 82 ? -1.523 -7.462 -3.732 1.00 96.12 82 VAL A O 1
ATOM 660 N N . MET A 1 83 ? -2.274 -8.890 -2.166 1.00 95.56 83 MET A N 1
ATOM 661 C CA . MET A 1 83 ? -1.963 -10.107 -2.924 1.00 95.56 83 MET A CA 1
ATOM 662 C C . MET A 1 83 ? -2.682 -10.150 -4.278 1.00 95.56 83 MET A C 1
ATOM 664 O O . MET A 1 83 ? -2.058 -10.461 -5.289 1.00 95.56 83 MET A O 1
ATOM 668 N N . LYS A 1 84 ? -3.974 -9.797 -4.325 1.00 95.06 84 LYS A N 1
ATOM 669 C CA . LYS A 1 84 ? -4.745 -9.756 -5.578 1.00 95.06 84 LYS A CA 1
ATOM 670 C C . LYS A 1 84 ? -4.182 -8.748 -6.579 1.00 95.06 84 LYS A C 1
ATOM 672 O O . LYS A 1 84 ? -4.082 -9.073 -7.759 1.00 95.06 84 LYS A O 1
ATOM 677 N N . LEU A 1 85 ? -3.809 -7.551 -6.122 1.00 95.00 85 LEU A N 1
ATOM 678 C CA . LEU A 1 85 ? -3.222 -6.523 -6.986 1.00 95.00 85 LEU A CA 1
ATOM 679 C C . LEU A 1 85 ? -1.888 -7.011 -7.573 1.00 95.00 85 LEU A C 1
ATOM 681 O O . LEU A 1 85 ? -1.684 -6.924 -8.784 1.00 95.00 85 LEU A O 1
ATOM 685 N N . LEU A 1 86 ? -1.027 -7.625 -6.754 1.00 94.00 86 LEU A N 1
ATOM 686 C CA . LEU A 1 86 ? 0.234 -8.208 -7.229 1.00 94.00 86 LEU A CA 1
ATOM 687 C C . LEU A 1 86 ? 0.025 -9.331 -8.254 1.00 94.00 86 LEU A C 1
ATOM 689 O O . LEU A 1 86 ? 0.745 -9.395 -9.246 1.00 94.00 86 LEU A O 1
ATOM 693 N N . GLN A 1 87 ? -0.977 -10.189 -8.052 1.00 90.38 87 GLN A N 1
ATOM 694 C CA . GLN A 1 87 ? -1.255 -11.320 -8.944 1.00 90.38 87 GLN A CA 1
ATOM 695 C C . GLN A 1 87 ? -1.865 -10.908 -10.292 1.00 90.38 87 GLN A C 1
ATOM 697 O O . GLN A 1 87 ? -1.609 -11.570 -11.299 1.00 90.38 87 GLN A O 1
ATOM 702 N N . HIS A 1 88 ? -2.681 -9.848 -10.331 1.00 84.00 88 HIS A N 1
ATOM 703 C CA . HIS A 1 88 ? -3.548 -9.574 -11.484 1.00 84.00 88 HIS A CA 1
ATOM 704 C C . HIS A 1 88 ? -3.329 -8.225 -12.182 1.00 84.00 88 HIS A C 1
ATOM 706 O O . HIS A 1 88 ? -3.803 -8.078 -13.306 1.00 84.00 88 HIS A O 1
ATOM 712 N N . GLY A 1 89 ? -2.620 -7.265 -11.575 1.00 78.44 89 GLY A N 1
ATOM 713 C CA . GLY A 1 89 ? -2.523 -5.897 -12.111 1.00 78.44 89 GLY A CA 1
ATOM 714 C C . GLY A 1 89 ? -1.109 -5.347 -12.294 1.00 78.44 89 GLY A C 1
ATOM 715 O O . GLY A 1 89 ? -0.887 -4.536 -13.186 1.00 78.44 89 GLY A O 1
ATOM 716 N N . PHE A 1 90 ? -0.130 -5.799 -11.504 1.00 89.44 90 PHE A N 1
ATOM 717 C CA . PHE A 1 90 ? 1.129 -5.058 -11.345 1.00 89.44 90 PHE A CA 1
ATOM 718 C C . PHE A 1 90 ? 2.384 -5.922 -11.539 1.00 89.44 90 PHE A C 1
ATOM 720 O O . PHE A 1 90 ? 3.229 -6.027 -10.655 1.00 89.44 90 PHE A O 1
ATOM 727 N N . LYS A 1 91 ? 2.540 -6.507 -12.736 1.00 84.31 91 LYS A N 1
ATOM 728 C CA . LYS A 1 91 ? 3.666 -7.403 -13.095 1.00 84.31 91 LYS A CA 1
ATOM 729 C C . LYS A 1 91 ? 5.063 -6.770 -12.992 1.00 84.31 91 LYS A C 1
ATOM 731 O O . LYS A 1 91 ? 6.045 -7.499 -12.920 1.00 84.31 91 LYS A O 1
ATOM 736 N N . GLY A 1 92 ? 5.158 -5.438 -13.007 1.00 88.69 92 GLY A N 1
ATOM 737 C CA . GLY A 1 92 ? 6.419 -4.713 -12.809 1.00 88.69 92 GLY A CA 1
ATOM 738 C C . GLY A 1 92 ? 6.902 -4.705 -11.355 1.00 88.69 92 GLY A C 1
ATOM 739 O O . GLY A 1 92 ? 8.053 -4.364 -11.096 1.00 88.69 92 GLY A O 1
ATOM 740 N N . ILE A 1 93 ? 6.047 -5.092 -10.404 1.00 94.06 93 ILE A N 1
ATOM 741 C CA . ILE A 1 93 ? 6.391 -5.198 -8.988 1.00 94.06 93 ILE A CA 1
ATOM 742 C C . ILE A 1 93 ? 6.838 -6.633 -8.706 1.00 94.06 93 ILE A C 1
ATOM 744 O O . ILE A 1 93 ? 6.056 -7.575 -8.815 1.00 94.06 93 ILE A O 1
ATOM 748 N N . ARG A 1 94 ? 8.104 -6.797 -8.321 1.00 93.00 94 ARG A N 1
ATOM 749 C CA . ARG A 1 94 ? 8.686 -8.086 -7.929 1.00 93.00 94 ARG A CA 1
ATOM 750 C C . ARG A 1 94 ? 8.278 -8.472 -6.509 1.00 93.00 94 ARG A C 1
ATOM 752 O O . ARG A 1 94 ? 7.969 -9.630 -6.252 1.00 93.00 94 ARG A O 1
ATOM 759 N N . LYS A 1 95 ? 8.307 -7.506 -5.589 1.00 93.19 95 LYS A N 1
ATOM 760 C CA . LYS A 1 95 ? 8.046 -7.712 -4.160 1.00 93.19 95 LYS A CA 1
ATOM 761 C C . LYS A 1 95 ? 7.423 -6.461 -3.557 1.00 93.19 95 LYS A C 1
ATOM 763 O O . LYS A 1 95 ? 7.800 -5.341 -3.908 1.00 93.19 95 LYS A O 1
ATOM 768 N N . VAL A 1 96 ? 6.495 -6.679 -2.626 1.00 95.44 96 VAL A N 1
ATOM 769 C CA . VAL A 1 96 ? 6.003 -5.649 -1.708 1.00 95.44 96 VAL A CA 1
ATOM 770 C C . VAL A 1 96 ? 6.162 -6.152 -0.291 1.00 95.44 96 VAL A C 1
ATOM 772 O O . VAL A 1 96 ? 5.669 -7.230 0.040 1.00 95.44 96 VAL A O 1
ATOM 775 N N . GLU A 1 97 ? 6.821 -5.360 0.539 1.00 96.06 97 GLU A N 1
ATOM 776 C CA . GLU A 1 97 ? 6.834 -5.560 1.982 1.00 96.06 97 GLU A CA 1
ATOM 777 C C . GLU A 1 97 ? 5.796 -4.638 2.619 1.00 96.06 97 GLU A C 1
ATOM 779 O O . GLU A 1 97 ? 5.669 -3.469 2.245 1.00 96.06 97 GLU A O 1
ATOM 784 N N . VAL A 1 98 ? 5.019 -5.195 3.546 1.00 96.38 98 VAL A N 1
ATOM 785 C CA . VAL A 1 98 ? 3.933 -4.500 4.233 1.00 96.38 98 VAL A CA 1
ATOM 786 C C . VAL A 1 98 ? 4.235 -4.488 5.722 1.00 96.38 98 VAL A C 1
ATOM 788 O O . VAL A 1 98 ? 4.181 -5.531 6.372 1.00 96.38 98 VAL A O 1
ATOM 791 N N . THR A 1 99 ? 4.476 -3.300 6.264 1.00 96.00 99 THR A N 1
ATOM 792 C CA . THR A 1 99 ? 4.698 -3.091 7.697 1.00 96.00 99 THR A CA 1
ATOM 793 C C . THR A 1 99 ? 3.494 -2.378 8.292 1.00 96.00 99 THR A C 1
ATOM 795 O O . THR A 1 99 ? 3.063 -1.343 7.783 1.00 96.00 99 THR A O 1
ATOM 798 N N . LEU A 1 100 ? 2.932 -2.950 9.357 1.00 93.69 100 LEU A N 1
ATOM 799 C CA . LEU A 1 100 ? 1.775 -2.423 10.079 1.00 93.69 100 LEU A CA 1
ATOM 800 C C . LEU A 1 100 ? 2.215 -2.075 11.502 1.00 93.69 100 LEU A C 1
ATOM 802 O O . LEU A 1 100 ? 2.595 -2.961 12.265 1.00 93.69 100 LEU A O 1
ATOM 806 N N . THR A 1 101 ? 2.160 -0.793 11.852 1.00 92.62 101 THR A N 1
ATOM 807 C CA . THR A 1 101 ? 2.595 -0.289 13.157 1.00 92.62 101 THR A CA 1
ATOM 808 C C . THR A 1 101 ? 1.436 0.423 13.830 1.00 92.62 101 THR A C 1
ATOM 810 O O . THR A 1 101 ? 1.055 1.526 13.429 1.00 92.62 101 THR A O 1
ATOM 813 N N . GLN A 1 102 ? 0.880 -0.189 14.874 1.00 89.06 102 GLN A N 1
ATOM 814 C CA . GL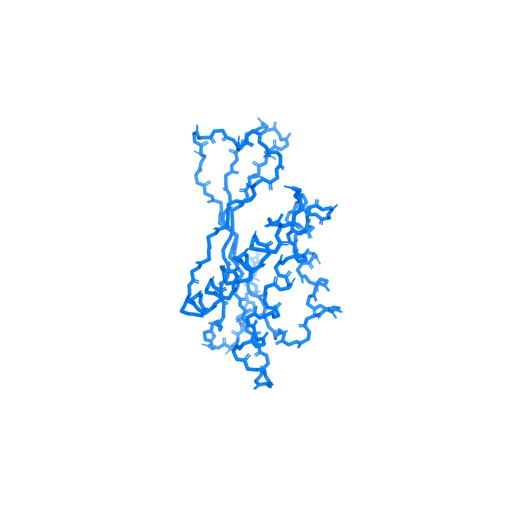N A 1 102 ? -0.114 0.471 15.712 1.00 89.06 102 GLN A CA 1
ATOM 815 C C . GLN A 1 102 ? 0.546 1.652 16.432 1.00 89.06 102 GLN A C 1
ATOM 817 O O . GLN A 1 102 ? 1.588 1.510 17.070 1.00 89.06 102 GLN A O 1
ATOM 822 N N . LEU A 1 103 ? -0.047 2.830 16.285 1.00 85.56 103 LEU A N 1
ATOM 823 C CA . LEU A 1 103 ? 0.380 4.048 16.958 1.00 85.56 103 LEU A CA 1
ATOM 824 C C . LEU A 1 103 ? -0.407 4.194 18.268 1.00 85.56 103 LEU A C 1
ATOM 826 O O . LEU A 1 103 ? -1.503 3.643 18.410 1.00 85.56 103 LEU A O 1
ATOM 830 N N . GLU A 1 104 ? 0.152 4.935 19.226 1.00 72.81 104 GLU A N 1
ATOM 831 C CA . GLU A 1 104 ? -0.512 5.210 20.505 1.00 72.81 104 GLU A CA 1
ATOM 832 C C . GLU A 1 104 ? -1.905 5.838 20.318 1.00 72.81 104 GLU A C 1
ATOM 834 O O . GLU A 1 104 ? -2.215 6.449 19.289 1.00 72.81 104 GLU A O 1
ATOM 839 N N . GLU A 1 105 ? -2.762 5.657 21.330 1.00 60.31 105 GLU A N 1
ATOM 840 C CA . GLU A 1 105 ? -4.145 6.137 21.347 1.00 60.31 105 GLU A CA 1
ATOM 841 C C . GLU A 1 105 ? -4.152 7.656 21.113 1.00 60.31 105 GLU A C 1
ATOM 843 O O . GLU A 1 105 ? -3.762 8.452 21.969 1.00 60.31 105 GLU A O 1
ATOM 848 N N . SER A 1 106 ? -4.551 8.076 19.910 1.00 53.00 106 SER A N 1
ATOM 849 C CA . SER A 1 106 ? -4.652 9.495 19.608 1.00 53.00 106 SER A CA 1
ATOM 850 C C . SER A 1 106 ? -5.787 10.074 20.445 1.00 53.00 106 SER A C 1
ATOM 852 O O . SER A 1 106 ? -6.949 9.731 20.249 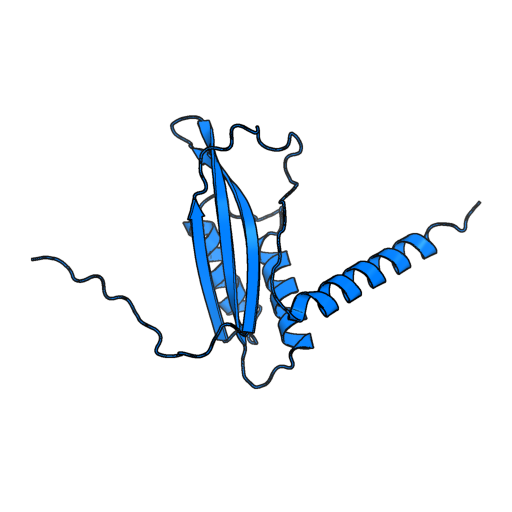1.00 53.00 106 SER A O 1
ATOM 854 N N . GLN A 1 107 ? -5.452 10.997 21.348 1.00 50.28 107 GLN A N 1
ATOM 855 C CA . GLN A 1 107 ? -6.417 11.858 22.048 1.00 50.28 107 GLN A CA 1
ATOM 856 C C . GLN A 1 107 ? -7.213 12.747 21.067 1.00 50.28 107 GLN A C 1
ATOM 858 O O . GLN A 1 107 ? -8.147 13.440 21.466 1.00 50.28 107 GLN A O 1
ATOM 863 N N . VAL A 1 108 ? -6.835 12.758 19.782 1.00 53.31 108 VAL A N 1
ATOM 864 C CA . VAL A 1 108 ? -7.510 13.509 18.730 1.00 53.31 108 VAL A CA 1
ATOM 865 C C . VAL A 1 108 ? -8.597 12.622 18.115 1.00 53.31 108 VAL A C 1
ATOM 867 O O . VAL A 1 108 ? -8.277 11.561 17.568 1.00 53.31 108 VAL A O 1
ATOM 870 N N . PRO A 1 109 ? -9.877 13.032 18.176 1.00 52.84 109 PRO A N 1
ATOM 871 C CA . PRO A 1 109 ? -10.962 12.280 17.562 1.00 52.84 109 PRO A CA 1
ATOM 872 C C . PRO A 1 109 ? -10.714 12.109 16.055 1.00 52.84 109 PRO A C 1
ATOM 874 O O . PRO A 1 109 ? -10.098 12.982 15.429 1.00 52.84 109 PRO A O 1
ATOM 877 N N . PRO A 1 110 ? -11.181 11.001 15.449 1.00 56.56 110 PRO A N 1
ATOM 878 C CA . PRO A 1 110 ? -11.071 10.812 14.009 1.00 56.56 110 PRO A CA 1
ATOM 879 C C . PRO A 1 110 ? -11.691 12.016 13.283 1.00 56.56 110 PRO A C 1
ATOM 881 O O . PRO A 1 110 ? -12.668 12.594 13.774 1.00 56.56 110 PRO A O 1
ATOM 884 N N . PRO A 1 111 ? -11.149 12.421 12.121 1.00 58.19 111 PRO A N 1
ATOM 885 C CA . PRO A 1 111 ? -11.713 13.530 11.369 1.00 58.19 111 PRO A CA 1
ATOM 886 C C . PRO A 1 111 ? -13.201 13.265 11.104 1.00 58.19 111 PRO A C 1
ATOM 888 O O . PRO A 1 111 ? -13.579 12.196 10.636 1.00 58.19 111 PRO A O 1
ATOM 891 N N . THR A 1 112 ? -14.055 14.257 11.364 1.00 53.94 112 THR A N 1
ATOM 892 C CA . THR A 1 112 ? -15.527 14.175 11.253 1.00 53.94 112 THR A CA 1
ATOM 893 C C . THR A 1 112 ? -16.031 13.902 9.830 1.00 53.94 112 THR A C 1
ATOM 895 O O . THR A 1 112 ? -17.233 13.780 9.607 1.00 53.94 112 THR A O 1
ATOM 898 N N . ARG A 1 113 ? -15.127 13.821 8.846 1.00 53.34 113 ARG A N 1
ATOM 899 C CA . ARG A 1 113 ? -15.436 13.487 7.455 1.00 53.34 113 ARG A CA 1
ATOM 900 C C . ARG A 1 113 ? -15.022 12.037 7.188 1.00 53.34 113 ARG A C 1
ATOM 902 O O . ARG A 1 113 ? -13.838 11.740 7.328 1.00 53.34 113 ARG A O 1
ATOM 909 N N . PRO A 1 114 ? -15.934 11.164 6.729 1.00 44.44 114 PRO A N 1
ATOM 910 C CA . PRO A 1 114 ? -15.723 9.713 6.709 1.00 44.44 114 PRO A CA 1
ATOM 911 C C . PRO A 1 114 ? -14.613 9.180 5.776 1.00 44.44 114 PRO A C 1
ATOM 913 O O . PRO A 1 114 ? -14.458 7.969 5.689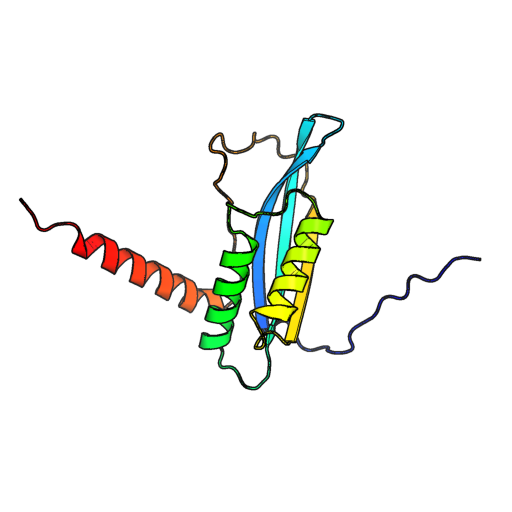 1.00 44.44 114 PRO A O 1
ATOM 916 N N . TYR A 1 115 ? -13.833 10.024 5.084 1.00 43.44 115 TYR A N 1
ATOM 917 C CA . TYR A 1 115 ? -12.950 9.568 3.997 1.00 43.44 115 TYR A CA 1
ATOM 918 C C . TYR A 1 115 ? -11.615 10.313 3.813 1.00 43.44 115 TYR A C 1
ATOM 920 O O . TYR A 1 115 ? -10.928 10.066 2.822 1.00 43.44 115 TYR A O 1
ATOM 928 N N . ASN A 1 116 ? -11.184 11.184 4.733 1.00 39.88 116 ASN A N 1
ATOM 929 C CA . ASN A 1 116 ? -9.879 11.844 4.577 1.00 39.88 116 ASN A CA 1
ATOM 930 C C . ASN A 1 116 ? -8.755 11.013 5.213 1.00 39.88 116 ASN A C 1
ATOM 932 O O . ASN A 1 116 ? -8.393 11.212 6.372 1.00 39.88 116 ASN A O 1
ATOM 936 N N . PHE A 1 117 ? -8.195 10.092 4.428 1.00 48.16 117 PHE A N 1
ATOM 937 C CA . PHE A 1 117 ? -6.885 9.499 4.695 1.00 48.16 117 PHE A CA 1
ATOM 938 C C . PHE A 1 117 ? -5.823 10.611 4.731 1.00 48.16 117 PHE A C 1
ATOM 940 O O . PHE A 1 117 ? -5.715 11.406 3.795 1.00 48.16 117 PHE A O 1
ATOM 947 N N . PHE A 1 118 ? -5.036 10.679 5.808 1.00 40.44 118 PHE A N 1
ATOM 948 C CA . PHE A 1 118 ? -3.828 11.505 5.847 1.00 40.44 118 PHE A CA 1
ATOM 949 C C . PHE A 1 118 ? -2.673 10.702 5.235 1.00 40.44 118 PHE A C 1
ATOM 951 O O . PHE A 1 118 ? -2.256 9.678 5.782 1.00 40.44 118 PHE A O 1
ATOM 958 N N . PHE A 1 119 ? -2.184 11.157 4.080 1.00 39.38 119 PHE A N 1
ATOM 959 C CA . PHE A 1 119 ? -1.082 10.539 3.342 1.00 39.38 119 PHE A CA 1
ATOM 960 C C . PHE A 1 119 ? 0.241 11.235 3.685 1.00 39.38 119 PHE A C 1
ATOM 962 O O . PHE A 1 119 ? 0.352 12.450 3.526 1.00 39.38 119 PHE A O 1
ATOM 969 N N . PHE A 1 120 ? 1.250 10.470 4.106 1.00 35.81 120 PHE A N 1
ATOM 970 C CA . PHE A 1 120 ? 2.614 10.956 4.324 1.00 35.81 120 PHE A CA 1
ATOM 971 C C . PHE A 1 120 ? 3.569 10.095 3.494 1.00 35.81 120 PHE A C 1
ATOM 973 O O . PHE A 1 120 ? 3.841 8.958 3.842 1.00 35.81 120 PHE A O 1
ATOM 980 N N . SER A 1 121 ? 4.080 10.611 2.376 1.00 36.56 121 SER A N 1
ATOM 981 C CA . SER A 1 121 ? 5.066 9.890 1.559 1.00 36.56 121 SER A CA 1
ATOM 982 C C . SER A 1 121 ? 6.473 10.448 1.801 1.00 36.56 121 SER A C 1
ATOM 984 O O . SER A 1 121 ? 6.678 11.657 1.686 1.00 36.56 121 SER A O 1
ATOM 986 N N . TYR A 1 122 ? 7.449 9.578 2.091 1.00 35.16 122 TYR A N 1
ATOM 987 C CA . TYR A 1 122 ? 8.866 9.928 2.274 1.00 35.16 122 TYR A CA 1
ATOM 988 C C . TYR A 1 122 ? 9.768 9.115 1.322 1.00 35.16 122 TYR A C 1
ATOM 990 O O . TYR A 1 122 ? 9.583 7.911 1.176 1.00 35.16 122 TYR A O 1
ATOM 998 N N . GLY A 1 123 ? 10.738 9.779 0.668 1.00 35.03 123 GLY A N 1
ATOM 999 C CA . GLY A 1 123 ? 11.684 9.184 -0.299 1.00 35.03 123 GLY A CA 1
ATOM 1000 C C . GLY A 1 123 ? 12.178 10.170 -1.380 1.00 35.03 123 GLY A C 1
ATOM 1001 O O . GLY A 1 123 ? 11.455 11.084 -1.760 1.00 35.03 123 GLY A O 1
ATOM 1002 N N . GLU A 1 124 ? 13.407 10.020 -1.895 1.00 36.19 124 GLU A N 1
ATOM 1003 C CA . GLU A 1 124 ? 14.032 10.944 -2.877 1.00 36.19 124 GLU A CA 1
ATOM 1004 C C . GLU A 1 124 ? 13.302 11.011 -4.240 1.00 36.19 124 GLU A C 1
ATOM 1006 O O . GLU A 1 124 ? 13.234 12.080 -4.854 1.00 36.19 124 GLU A O 1
ATOM 1011 N N . ALA A 1 125 ? 12.640 9.927 -4.668 1.00 39.56 125 ALA A N 1
ATOM 1012 C CA . ALA A 1 125 ? 11.766 9.912 -5.850 1.00 39.56 125 ALA A CA 1
ATOM 1013 C C . ALA A 1 125 ? 10.530 10.838 -5.712 1.00 39.56 125 ALA A C 1
ATOM 1015 O O . ALA A 1 125 ? 9.889 11.190 -6.708 1.00 39.56 125 ALA A O 1
ATOM 1016 N N . ASN A 1 126 ? 10.227 11.319 -4.496 1.00 48.84 126 ASN A N 1
ATOM 1017 C CA . ASN A 1 126 ? 9.071 12.176 -4.233 1.00 48.84 126 ASN A CA 1
ATOM 1018 C C . ASN A 1 126 ? 9.205 13.601 -4.757 1.00 48.84 126 ASN A C 1
ATOM 1020 O O . ASN A 1 126 ? 8.179 14.210 -5.050 1.00 48.84 126 ASN A O 1
ATOM 1024 N N . LYS A 1 127 ? 10.414 14.157 -4.930 1.00 41.97 127 LYS A N 1
ATOM 1025 C CA . LYS A 1 127 ? 10.536 15.527 -5.472 1.00 41.97 127 LYS A CA 1
ATOM 1026 C C . LYS A 1 127 ? 9.948 15.616 -6.885 1.00 41.97 127 LYS A C 1
ATOM 1028 O O . LYS A 1 127 ? 9.279 16.594 -7.217 1.00 41.97 127 LYS A O 1
ATOM 1033 N N . LYS A 1 128 ? 10.138 14.569 -7.696 1.00 43.88 128 LYS A N 1
ATOM 1034 C CA . LYS A 1 128 ? 9.600 14.494 -9.063 1.00 43.88 128 LYS A CA 1
ATOM 1035 C C . LYS A 1 128 ? 8.114 14.126 -9.082 1.00 43.88 128 LYS A C 1
ATOM 1037 O O . LYS A 1 128 ? 7.366 14.748 -9.832 1.00 43.88 128 LYS A O 1
ATOM 1042 N N . LEU A 1 129 ? 7.667 13.202 -8.224 1.00 47.34 129 LEU A N 1
ATOM 1043 C CA . LEU A 1 129 ? 6.259 12.787 -8.152 1.00 47.34 129 LEU A CA 1
ATOM 1044 C C . LEU A 1 129 ? 5.341 13.907 -7.628 1.00 47.34 129 LEU A C 1
ATOM 1046 O O . LEU A 1 129 ? 4.316 14.207 -8.239 1.00 47.34 129 LEU A O 1
ATOM 1050 N N . GLN A 1 130 ? 5.747 14.597 -6.556 1.00 48.59 130 GLN A N 1
ATOM 1051 C CA . GLN A 1 130 ? 5.031 15.764 -6.027 1.00 48.59 130 GLN A CA 1
ATOM 1052 C C . GLN A 1 130 ? 5.025 16.913 -7.040 1.00 48.59 130 GLN A C 1
ATOM 1054 O O . GLN A 1 130 ? 3.987 17.535 -7.259 1.00 48.59 130 GLN A O 1
ATOM 1059 N N . GLY A 1 131 ? 6.153 17.154 -7.720 1.00 50.78 131 GLY A N 1
ATOM 1060 C CA . GLY A 1 131 ? 6.233 18.131 -8.806 1.00 50.78 131 GLY A CA 1
ATOM 1061 C C . GLY A 1 131 ? 5.264 17.817 -9.950 1.00 50.78 131 GLY A C 1
ATOM 1062 O O . GLY A 1 131 ? 4.566 18.714 -10.425 1.00 50.78 131 GLY A O 1
ATOM 1063 N N . HIS A 1 132 ? 5.152 16.546 -10.348 1.00 47.81 132 HIS A N 1
ATOM 1064 C CA . HIS A 1 132 ? 4.248 16.132 -11.418 1.00 47.81 132 HIS A CA 1
ATOM 1065 C C . HIS A 1 132 ? 2.775 16.290 -11.013 1.00 47.81 132 HIS A C 1
ATOM 1067 O O . HIS A 1 132 ? 2.008 16.925 -11.738 1.00 47.81 132 HIS A O 1
ATOM 1073 N N . ILE A 1 133 ? 2.390 15.816 -9.825 1.00 50.88 133 ILE A N 1
ATOM 1074 C CA . ILE A 1 133 ? 1.014 15.910 -9.308 1.00 50.88 133 ILE A CA 1
ATOM 1075 C C . ILE A 1 133 ? 0.588 17.376 -9.100 1.00 50.88 133 ILE A C 1
ATOM 1077 O O . ILE A 1 133 ? -0.507 17.767 -9.511 1.00 50.88 133 ILE A O 1
ATOM 1081 N N . LEU A 1 134 ? 1.466 18.225 -8.549 1.00 52.56 134 LEU A N 1
ATOM 1082 C CA . LEU A 1 134 ? 1.210 19.665 -8.405 1.00 52.56 134 LEU A CA 1
ATOM 1083 C C . LEU A 1 134 ? 1.099 20.375 -9.766 1.00 52.56 134 LEU A C 1
ATOM 1085 O O . LEU A 1 134 ? 0.302 21.303 -9.911 1.00 52.56 134 LEU A O 1
ATOM 1089 N N . SER A 1 135 ? 1.861 19.939 -10.775 1.00 47.88 135 SER A N 1
ATOM 1090 C CA . SER A 1 135 ? 1.806 20.517 -12.125 1.00 47.88 135 SER A CA 1
ATOM 1091 C C . SER A 1 135 ? 0.518 20.164 -12.881 1.00 47.88 135 SER A C 1
ATOM 1093 O O . SER A 1 135 ? -0.023 21.007 -13.597 1.00 47.88 135 SER A O 1
ATOM 1095 N N . GLN A 1 136 ? -0.008 18.951 -12.680 1.00 51.38 136 GLN A N 1
ATOM 1096 C CA . GLN A 1 136 ? -1.260 18.484 -13.284 1.00 51.38 136 GLN A CA 1
ATOM 1097 C C . GLN A 1 136 ? -2.470 19.202 -12.666 1.00 51.38 136 GLN A C 1
ATOM 1099 O O . GLN A 1 136 ? -3.379 19.614 -13.384 1.00 51.38 136 GLN A O 1
ATOM 1104 N N . LYS A 1 137 ? -2.438 19.459 -11.349 1.00 48.25 137 LYS A N 1
ATOM 1105 C CA . LYS A 1 137 ? -3.495 20.195 -10.637 1.00 48.25 137 LYS A CA 1
ATOM 1106 C C . LYS A 1 137 ? -3.600 21.669 -11.055 1.00 48.25 137 LYS A C 1
ATOM 1108 O O . LYS A 1 137 ? -4.702 22.176 -11.229 1.00 48.25 137 LYS A O 1
ATOM 1113 N N . ARG A 1 138 ? -2.476 22.351 -11.319 1.00 50.69 138 ARG A N 1
ATOM 1114 C CA . ARG A 1 138 ? -2.520 23.733 -11.845 1.00 50.69 138 ARG A CA 1
ATOM 1115 C C . ARG A 1 138 ? -3.084 23.822 -13.265 1.00 50.69 138 ARG A C 1
ATOM 1117 O O . ARG A 1 138 ? -3.685 24.833 -13.613 1.00 50.69 138 ARG A O 1
ATOM 1124 N N . LYS A 1 139 ? -2.892 22.791 -14.097 1.00 49.56 139 LYS A N 1
ATOM 1125 C CA . LYS A 1 139 ? -3.446 22.764 -15.461 1.00 49.56 139 LYS A CA 1
ATOM 1126 C C . LYS A 1 139 ? -4.961 22.545 -15.476 1.00 49.56 139 LYS A C 1
ATOM 1128 O O . LYS A 1 139 ? -5.623 23.108 -16.340 1.00 49.56 139 LYS A O 1
ATOM 1133 N N . SER A 1 140 ? -5.515 21.781 -14.531 1.00 50.16 140 SER A N 1
ATOM 1134 C CA . SER A 1 140 ? -6.970 21.612 -14.426 1.00 50.16 140 SER A CA 1
ATOM 1135 C C . SER A 1 140 ? -7.669 22.834 -13.821 1.00 50.16 140 SER A C 1
ATOM 1137 O O . SER A 1 140 ? -8.777 23.153 -14.237 1.00 50.16 140 SER A O 1
ATOM 1139 N N . GLU A 1 141 ? -7.017 23.561 -12.907 1.00 51.88 141 GLU A N 1
ATOM 1140 C CA . GLU A 1 141 ? -7.567 24.790 -12.311 1.00 51.88 141 GLU A CA 1
ATOM 1141 C C . GLU A 1 141 ? -7.558 25.985 -13.287 1.00 51.88 141 GLU A C 1
ATOM 1143 O O . GLU A 1 141 ? -8.505 26.769 -13.297 1.00 51.88 141 GLU A O 1
ATOM 1148 N N . ASN A 1 142 ? -6.564 26.096 -14.180 1.00 49.25 142 ASN A N 1
ATOM 1149 C CA . ASN A 1 142 ? -6.512 27.189 -15.167 1.00 49.25 142 ASN A CA 1
ATOM 1150 C C . ASN A 1 142 ? -7.444 27.014 -16.380 1.00 49.25 142 ASN A C 1
ATOM 1152 O O . ASN A 1 142 ? -7.716 27.994 -17.068 1.00 49.25 142 ASN A O 1
ATOM 1156 N N . ASN A 1 143 ? -7.965 25.812 -16.640 1.00 51.81 143 ASN A N 1
ATOM 1157 C CA . ASN A 1 143 ? -8.907 25.571 -17.743 1.00 51.81 143 ASN A CA 1
ATOM 1158 C C . ASN A 1 143 ? -10.388 25.735 -17.338 1.00 51.81 143 ASN A C 1
ATOM 1160 O O . ASN A 1 143 ? -11.268 25.507 -18.163 1.00 51.81 143 ASN A O 1
ATOM 1164 N N . GLY A 1 144 ? -10.675 26.123 -16.087 1.00 49.38 144 GLY A N 1
ATOM 1165 C CA . GLY A 1 144 ? -12.038 26.275 -15.555 1.00 49.38 144 GLY A CA 1
ATOM 1166 C C . GLY A 1 144 ? -12.600 27.702 -15.525 1.00 49.38 144 GLY A C 1
ATOM 1167 O O . GLY A 1 144 ? -13.773 27.871 -15.209 1.00 49.38 144 GLY A O 1
ATOM 1168 N N . SER A 1 145 ? -11.810 28.726 -15.863 1.00 51.88 145 SER A N 1
ATOM 1169 C CA . SER A 1 145 ? -12.240 30.134 -15.799 1.00 51.88 145 SER A CA 1
ATOM 1170 C C . SER A 1 145 ? -12.268 30.786 -17.180 1.00 51.88 145 SER A C 1
ATOM 1172 O O . SER A 1 145 ? -11.551 31.745 -17.449 1.00 51.88 145 SER A O 1
ATOM 1174 N N . SER A 1 146 ? -13.105 30.272 -18.078 1.00 49.97 146 SER A N 1
ATOM 1175 C CA . SER A 1 146 ? -13.611 31.066 -19.200 1.00 49.97 146 SER A CA 1
ATOM 1176 C C . SER A 1 146 ? -14.979 30.549 -19.622 1.00 49.97 146 SER A C 1
ATOM 1178 O O . SER A 1 146 ? -15.081 29.663 -20.457 1.00 49.97 146 SER A O 1
ATOM 1180 N N . THR A 1 147 ? -16.013 31.076 -18.966 1.00 45.25 147 THR A N 1
ATOM 1181 C CA . THR A 1 147 ? -17.357 31.330 -19.513 1.00 45.25 147 THR A CA 1
ATOM 1182 C C . THR A 1 147 ? -18.188 31.961 -18.401 1.00 45.25 147 THR A C 1
ATOM 1184 O O . THR A 1 147 ? -18.752 31.246 -17.574 1.00 45.25 147 THR A O 1
ATOM 1187 N N . ARG A 1 148 ? -18.240 33.292 -18.349 1.00 38.25 148 ARG A N 1
ATOM 1188 C CA . ARG A 1 148 ? -19.430 34.064 -18.732 1.00 38.25 148 ARG A CA 1
ATOM 1189 C C . ARG A 1 148 ? -19.126 35.557 -18.699 1.00 38.25 148 ARG A C 1
ATOM 1191 O O . ARG A 1 148 ? -18.421 35.979 -17.761 1.00 38.25 148 ARG A O 1
#

Organism: Diploptera punctata (NCBI:txid6984)